Protein AF-A0A8X7U5Z2-F1 (afdb_monomer_lite)

pLDDT: mean 86.92, std 17.43, range [31.12, 98.5]

InterPro domains:
  IPR010666 Zinc finger, GRF-type [PS51999] (23-64)

Sequence (146 aa):
MSSEILHPLQEIASQTTGIPTRCNCGEAVNRFTSKQFKTRRLFHCCPLGSQKDKTHLFKWTDKSVVEEIEDFQDLFDVLLVDNSEFQKSVRAGEAMMTRHESRIQEMENAMCHYEEKTSECIRELRGIKALFVCCLVMVFLYHIYA

Foldseek 3Di:
DDDDDDDDQDFQDDPDAADDQAWPVGAGKDWDFDPDPVDRFIWIWGPPDDSPDSRTHIGGNVRRHVRVVVVVVVVVVVVVVVVVVVVVVVVVVVVVVVVVVVVVVVVVVVVVVVVVVVVVVVVVVVVVVVVVVVVVVVVVVVVVPD

Radius of gyration: 44.9 Å; chains: 1; bounding box: 87×34×128 Å

Organism: Brassica carinata (NCBI:txid52824)

Secondary structure (DSSP, 8-state):
--------------SS-SS--B-TTSPBPEEEE-S-TTT--EEEE-TT--TT-TTS-EEEHHHHHHHHHHHHHHHHHHHHHHHHHHHHHHHHHHHHHHHHHHHHHHHHHHHHHHHHHHHHHHHHHHHHHHHHHHHHHHHHHHHHH-

Structure (mmCIF, N/CA/C/O backbone):
data_AF-A0A8X7U5Z2-F1
#
_entry.id   AF-A0A8X7U5Z2-F1
#
loop_
_atom_site.group_PDB
_atom_site.id
_atom_site.type_symbol
_atom_site.label_atom_id
_atom_site.label_alt_id
_atom_site.label_comp_id
_atom_site.label_asym_id
_atom_site.label_entity_id
_atom_site.label_seq_id
_atom_site.pdbx_PDB_ins_code
_atom_site.Cartn_x
_atom_site.Cartn_y
_atom_site.Cartn_z
_atom_site.occupancy
_atom_site.B_iso_or_equiv
_atom_site.auth_seq_id
_atom_site.auth_comp_id
_atom_site.auth_asym_id
_atom_site.auth_atom_id
_atom_site.pdbx_PDB_model_num
ATOM 1 N N . MET A 1 1 ? -33.654 -0.243 61.235 1.00 31.12 1 MET A N 1
ATOM 2 C CA . MET A 1 1 ? -35.107 -0.332 61.017 1.00 31.12 1 MET A CA 1
ATOM 3 C C . MET A 1 1 ? -35.322 -0.973 59.656 1.00 31.12 1 MET A C 1
ATOM 5 O O . MET A 1 1 ? -34.783 -0.449 58.693 1.00 31.12 1 MET A O 1
ATOM 9 N N . SER A 1 2 ? -35.954 -2.149 59.681 1.00 31.36 2 SER A N 1
ATOM 10 C CA . SER A 1 2 ? -36.599 -2.950 58.621 1.00 31.36 2 SER A CA 1
ATOM 11 C C . SER A 1 2 ? -35.877 -3.110 57.275 1.00 31.36 2 SER A C 1
ATOM 13 O O . SER A 1 2 ? -35.696 -2.159 56.530 1.00 31.36 2 SER A O 1
ATOM 15 N N . SER A 1 3 ? -35.299 -4.276 56.962 1.00 41.06 3 SER A N 1
ATOM 16 C CA . SER A 1 3 ? -35.990 -5.473 56.439 1.00 41.06 3 SER A CA 1
ATOM 17 C C . SER A 1 3 ? -36.987 -5.137 55.333 1.00 41.06 3 SER A C 1
ATOM 19 O O . SER A 1 3 ? -38.093 -4.747 55.667 1.00 41.06 3 SER A O 1
ATOM 21 N N . GLU A 1 4 ? -36.618 -5.331 54.060 1.00 33.19 4 GLU A N 1
ATOM 22 C CA . GLU A 1 4 ? -37.577 -5.684 53.001 1.00 33.19 4 GLU A CA 1
ATOM 23 C C . GLU A 1 4 ? -36.881 -6.024 51.666 1.00 33.19 4 GLU A C 1
ATOM 25 O O . GLU A 1 4 ? -36.271 -5.188 51.010 1.00 33.19 4 GLU A O 1
ATOM 30 N N . ILE A 1 5 ? -36.996 -7.310 51.319 1.00 35.28 5 ILE A N 1
ATOM 31 C CA . ILE A 1 5 ? -37.262 -7.873 49.987 1.00 35.28 5 ILE A CA 1
ATOM 32 C C . ILE A 1 5 ? -36.194 -7.685 48.889 1.00 35.28 5 ILE A C 1
ATOM 34 O O . ILE A 1 5 ? -36.078 -6.676 48.201 1.00 35.28 5 ILE A O 1
ATOM 38 N N . LEU A 1 6 ? -35.485 -8.791 48.657 1.00 37.16 6 LEU A N 1
ATOM 39 C CA . LEU A 1 6 ? -34.689 -9.098 47.476 1.00 37.16 6 LEU A CA 1
ATOM 40 C C . LEU A 1 6 ? -35.621 -9.536 46.327 1.00 37.16 6 LEU A C 1
ATOM 42 O O . LEU A 1 6 ? -36.007 -10.697 46.260 1.00 37.16 6 LEU A O 1
ATOM 46 N N . HIS A 1 7 ? -35.963 -8.618 45.425 1.00 36.19 7 HIS A N 1
ATOM 47 C CA . HIS A 1 7 ? -36.449 -8.922 44.071 1.00 36.19 7 HIS A CA 1
ATOM 48 C C . HIS A 1 7 ? -35.551 -8.194 43.052 1.00 36.19 7 HIS A C 1
ATOM 50 O O . HIS A 1 7 ? -34.945 -7.178 43.405 1.00 36.19 7 HIS A O 1
ATOM 56 N N . PRO A 1 8 ? -35.368 -8.740 41.834 1.00 42.44 8 PRO A N 1
ATOM 57 C CA . PRO A 1 8 ? -34.259 -8.367 40.968 1.00 42.44 8 PRO A CA 1
ATOM 58 C C . PRO A 1 8 ? -34.426 -6.923 40.508 1.00 42.44 8 PRO A C 1
ATOM 60 O O . PRO A 1 8 ? -35.436 -6.562 39.909 1.00 42.44 8 PRO A O 1
ATOM 63 N N . LEU A 1 9 ? -33.432 -6.096 40.827 1.00 44.97 9 LEU A N 1
ATOM 64 C CA . LEU A 1 9 ? -33.376 -4.717 40.371 1.00 44.97 9 LEU A CA 1
ATOM 65 C C . LEU A 1 9 ? -33.400 -4.712 38.854 1.00 44.97 9 LEU A C 1
ATOM 67 O O . LEU A 1 9 ? -32.488 -5.229 38.211 1.00 44.97 9 LEU A O 1
ATOM 71 N N . GLN A 1 10 ? -34.494 -4.184 38.315 1.00 47.28 10 GLN A N 1
ATOM 72 C CA . GLN A 1 10 ? -34.711 -4.076 36.890 1.00 47.28 10 GLN A CA 1
ATOM 73 C C . GLN A 1 10 ? -33.639 -3.158 36.312 1.00 47.28 10 GLN A C 1
ATOM 75 O O . GLN A 1 10 ? -33.612 -1.963 36.599 1.00 47.28 10 GLN A O 1
ATOM 80 N N . GLU A 1 11 ? -32.731 -3.771 35.560 1.00 54.34 11 GLU A N 1
ATOM 81 C CA . GLU A 1 11 ? -31.623 -3.127 34.873 1.00 54.34 11 GLU A CA 1
ATOM 82 C C . GLU A 1 11 ? -32.176 -2.030 33.958 1.00 54.34 11 GLU A C 1
ATOM 84 O O . GLU A 1 11 ? -33.082 -2.272 33.156 1.00 54.34 11 GLU A O 1
ATOM 89 N N . ILE A 1 12 ? -31.674 -0.807 34.107 1.00 55.03 12 ILE A N 1
ATOM 90 C CA . ILE A 1 12 ? -31.975 0.255 33.151 1.00 55.03 12 ILE A CA 1
ATOM 91 C C . ILE A 1 12 ? -30.969 0.067 32.034 1.00 55.03 12 ILE A C 1
ATOM 93 O O . ILE A 1 12 ? -29.765 0.126 32.280 1.00 55.03 12 ILE A O 1
ATOM 97 N N . ALA A 1 13 ? -31.465 -0.202 30.828 1.00 48.22 13 ALA A N 1
ATOM 98 C CA . ALA A 1 13 ? -30.631 -0.286 29.644 1.00 48.22 13 ALA A CA 1
ATOM 99 C C . ALA A 1 13 ? -29.830 1.018 29.518 1.00 48.22 13 ALA A C 1
ATOM 101 O O . ALA A 1 13 ? -30.383 2.078 29.218 1.00 48.22 13 ALA A O 1
ATOM 102 N N . SER A 1 14 ? -28.527 0.953 29.794 1.00 54.56 14 SER A N 1
ATOM 103 C CA . SER A 1 14 ? -27.609 1.971 29.307 1.00 54.56 14 SER A CA 1
ATOM 104 C C . SER A 1 14 ? -27.709 1.973 27.788 1.00 54.56 14 SER A C 1
ATOM 106 O O . SER A 1 14 ? -27.676 0.907 27.180 1.00 54.56 14 SER A O 1
ATOM 108 N N . GLN A 1 15 ? -27.824 3.148 27.168 1.00 59.69 15 GLN A N 1
ATOM 109 C CA . GLN A 1 15 ? -27.796 3.253 25.702 1.00 59.69 15 GLN A CA 1
ATOM 110 C C . GLN A 1 15 ? -26.454 2.804 25.101 1.00 59.69 15 GLN A C 1
ATOM 112 O O . GLN A 1 15 ? -26.369 2.593 23.899 1.00 59.69 15 GLN A O 1
ATOM 117 N N . THR A 1 16 ? -25.415 2.657 25.926 1.00 66.19 16 THR A N 1
ATOM 118 C CA . THR A 1 16 ? -24.073 2.247 25.515 1.00 66.19 16 THR A CA 1
ATOM 119 C C . THR A 1 16 ? -23.816 0.777 25.852 1.00 66.19 16 THR A C 1
ATOM 121 O O . THR A 1 16 ? -24.037 0.356 27.001 1.00 66.19 16 THR A O 1
ATOM 124 N N . THR A 1 17 ? -23.333 0.019 24.864 1.00 81.81 17 THR A N 1
ATOM 125 C CA . THR A 1 17 ? -22.746 -1.315 25.053 1.00 81.81 17 THR A CA 1
ATOM 126 C C . THR A 1 17 ? -21.444 -1.211 25.850 1.00 81.81 17 THR A C 1
ATOM 128 O O . THR A 1 17 ? -20.903 -0.117 26.051 1.00 81.81 17 THR A O 1
ATOM 131 N N . GLY A 1 18 ? -20.998 -2.332 26.409 1.00 89.44 18 GLY A N 1
ATOM 132 C CA . GLY A 1 18 ? -19.684 -2.441 27.030 1.00 89.44 18 GLY A CA 1
ATOM 133 C C . GLY A 1 18 ? -19.581 -1.867 28.449 1.00 89.44 18 GLY A C 1
ATOM 134 O O . GLY A 1 18 ? -20.582 -1.748 29.175 1.00 89.44 18 GLY A O 1
ATOM 135 N N . ILE A 1 19 ? -18.362 -1.543 28.891 1.00 91.69 19 ILE A N 1
ATOM 136 C CA . ILE A 1 19 ? -18.074 -1.044 30.244 1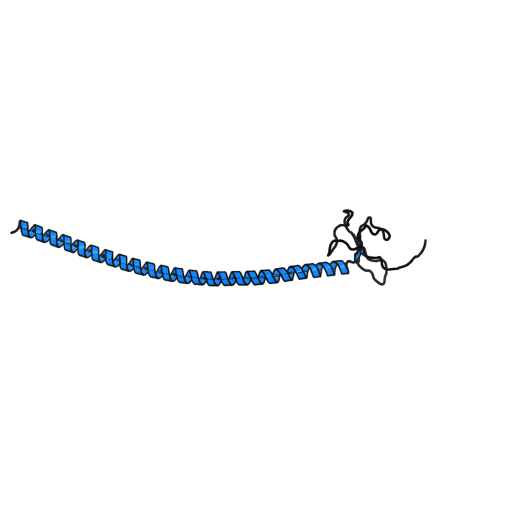.00 91.69 19 ILE A CA 1
ATOM 137 C C . ILE A 1 19 ? -18.442 0.442 30.344 1.00 91.69 19 ILE A C 1
ATOM 139 O O . ILE A 1 19 ? -17.789 1.302 29.749 1.00 91.69 19 ILE A O 1
ATOM 143 N N . PRO A 1 20 ? -19.436 0.798 31.175 1.00 91.25 20 PRO A N 1
ATOM 144 C CA . PRO A 1 20 ? -19.875 2.177 31.263 1.00 91.25 20 PRO A CA 1
ATOM 145 C C . PRO A 1 20 ? -18.872 3.031 32.046 1.00 91.25 20 PRO A C 1
ATOM 147 O O . PRO A 1 20 ? -18.482 2.701 33.170 1.00 91.25 20 PRO A O 1
ATOM 150 N N . THR A 1 21 ? -18.506 4.175 31.471 1.00 92.00 21 THR A N 1
ATOM 151 C CA . THR A 1 21 ? -17.619 5.171 32.097 1.00 92.00 21 THR A CA 1
ATOM 152 C C . THR A 1 21 ? -18.387 6.362 32.674 1.00 92.00 21 THR A C 1
ATOM 154 O O . THR A 1 21 ? -17.957 6.957 33.665 1.00 92.00 21 THR A O 1
ATOM 157 N N . ARG A 1 22 ? -19.547 6.694 32.092 1.00 91.25 22 ARG A N 1
ATOM 158 C CA . ARG A 1 22 ? -20.407 7.816 32.496 1.00 91.25 22 ARG A CA 1
ATOM 159 C C . ARG A 1 22 ? -21.875 7.414 32.577 1.00 91.25 22 ARG A C 1
ATOM 161 O O . ARG A 1 22 ? -22.337 6.539 31.853 1.00 91.25 22 ARG A O 1
ATOM 168 N N . CYS A 1 23 ? -22.601 8.062 33.479 1.00 89.50 23 CYS A N 1
ATOM 169 C CA . CYS A 1 23 ? -24.052 7.976 33.572 1.00 89.50 23 CYS A CA 1
ATOM 170 C C . CYS A 1 23 ? -24.706 8.994 32.626 1.00 89.50 23 CYS A C 1
ATOM 172 O O . CYS A 1 23 ? -24.104 10.012 32.292 1.00 89.50 23 CYS A O 1
ATOM 174 N N . ASN A 1 24 ? -25.984 8.794 32.300 1.00 85.94 24 ASN A N 1
ATOM 175 C CA . ASN A 1 24 ? -26.795 9.745 31.526 1.00 85.94 24 ASN A CA 1
ATOM 176 C C . ASN A 1 24 ? -26.866 11.157 32.148 1.00 85.94 24 ASN A C 1
ATOM 178 O O . ASN A 1 24 ? -27.164 12.119 31.452 1.00 85.94 24 ASN A O 1
ATOM 182 N N . CYS A 1 25 ? -26.576 11.299 33.447 1.00 87.88 25 CYS A N 1
ATOM 183 C CA . CYS A 1 25 ? -26.513 12.587 34.144 1.00 87.88 25 CYS A CA 1
ATOM 184 C C . CYS A 1 25 ? -2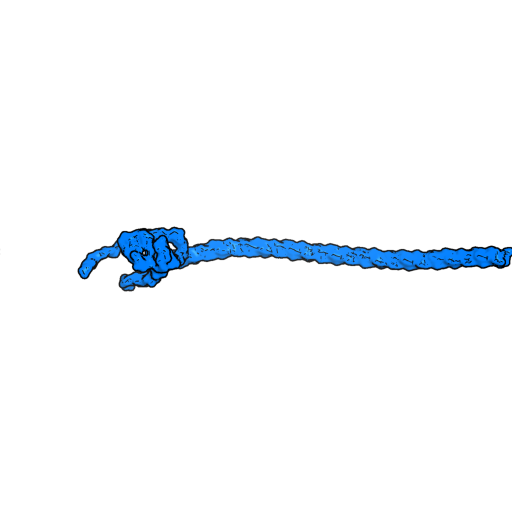5.133 13.271 34.058 1.00 87.88 25 CYS A C 1
ATOM 186 O O . CYS A 1 25 ? -24.930 14.300 34.690 1.00 87.88 25 CYS A O 1
ATOM 188 N N . GLY A 1 26 ? -24.169 12.685 33.338 1.00 88.81 26 GLY A N 1
ATOM 189 C CA . GLY A 1 26 ? -22.803 13.199 33.167 1.00 88.81 26 GLY A CA 1
ATOM 190 C C . GLY A 1 26 ? -21.782 12.698 34.196 1.00 88.81 26 GLY A C 1
ATOM 191 O O . GLY A 1 26 ? -20.578 12.712 33.916 1.00 88.81 26 GLY A O 1
ATOM 192 N N . GLU A 1 27 ? -22.247 12.197 35.344 1.00 92.38 27 GLU A N 1
ATOM 193 C CA . GLU A 1 27 ? -21.386 11.723 36.434 1.00 92.38 27 GLU A CA 1
ATOM 194 C C . GLU A 1 27 ? -20.574 10.480 36.074 1.00 92.38 27 GLU A C 1
ATOM 196 O O . GLU A 1 27 ? -21.024 9.603 35.327 1.00 92.38 27 GLU A O 1
ATOM 201 N N . ALA A 1 28 ? -19.377 10.393 36.658 1.00 93.31 28 ALA A N 1
ATOM 202 C CA . ALA A 1 28 ? -18.521 9.222 36.539 1.00 93.31 28 ALA A CA 1
ATOM 203 C C . ALA A 1 28 ? -19.154 8.014 37.242 1.00 93.31 28 ALA A C 1
ATOM 205 O O . ALA A 1 28 ? -19.721 8.113 38.332 1.00 93.31 28 ALA A O 1
ATOM 206 N N . VAL A 1 29 ? -19.050 6.856 36.601 1.00 91.31 29 VAL A N 1
ATOM 207 C CA . VAL A 1 29 ? -19.633 5.610 37.098 1.00 91.31 29 VAL A CA 1
ATOM 208 C C . VAL A 1 29 ? -18.654 4.919 38.032 1.00 91.31 29 VAL A C 1
ATOM 210 O O . VAL A 1 29 ? -17.478 4.762 37.709 1.00 91.31 29 VAL A O 1
ATOM 213 N N . ASN A 1 30 ? -19.155 4.443 39.168 1.00 90.62 30 ASN A N 1
ATOM 214 C CA . ASN A 1 30 ? -18.363 3.705 40.142 1.00 90.62 30 ASN A CA 1
ATOM 215 C C . ASN A 1 30 ? -18.670 2.207 40.075 1.00 90.62 30 ASN A C 1
ATOM 217 O O . ASN A 1 30 ? -19.776 1.789 39.724 1.00 90.62 30 ASN A O 1
ATOM 221 N N . ARG A 1 31 ? -17.673 1.391 40.431 1.00 90.75 31 ARG A N 1
ATOM 222 C CA . ARG A 1 31 ? -17.797 -0.067 40.511 1.00 90.75 31 ARG A CA 1
ATOM 223 C C . ARG A 1 31 ? -17.965 -0.491 41.962 1.00 90.75 31 ARG A C 1
ATOM 225 O O . ARG A 1 31 ? -17.192 -0.081 42.824 1.00 90.75 31 ARG A O 1
ATOM 232 N N . PHE A 1 32 ? -18.940 -1.349 42.214 1.00 87.75 32 PHE A N 1
ATOM 233 C CA . PHE A 1 32 ? -19.284 -1.822 43.547 1.00 87.75 32 PHE A CA 1
ATOM 234 C C . PHE A 1 32 ? -19.453 -3.338 43.564 1.00 87.75 32 PHE A C 1
ATOM 236 O O . PHE A 1 32 ? -19.690 -3.970 42.536 1.00 87.75 32 PHE A O 1
ATOM 243 N N . THR A 1 33 ? -19.375 -3.913 44.761 1.00 86.75 33 THR A N 1
ATOM 244 C CA . THR A 1 33 ? -19.599 -5.341 45.006 1.00 86.75 33 THR A CA 1
ATOM 245 C C . THR A 1 33 ? -20.912 -5.526 45.756 1.00 86.75 33 THR A C 1
ATOM 247 O O . THR A 1 33 ? -21.174 -4.829 46.740 1.00 86.75 33 THR A O 1
ATOM 250 N N . SER A 1 34 ? -21.751 -6.473 45.326 1.00 82.31 34 SER A N 1
ATOM 251 C CA . SER A 1 34 ? -23.003 -6.770 46.026 1.00 82.31 34 SER A CA 1
ATOM 252 C C . SER A 1 34 ? -22.734 -7.265 47.458 1.00 82.31 34 SER A C 1
ATOM 254 O O . SER A 1 34 ? -21.836 -8.069 47.708 1.00 82.31 34 SER A O 1
ATOM 256 N N . LYS A 1 35 ? -23.522 -6.782 48.432 1.00 73.25 35 LYS A N 1
ATOM 257 C CA . LYS A 1 35 ? -23.335 -7.091 49.867 1.00 73.25 35 LYS A CA 1
ATOM 258 C C . LYS A 1 35 ? -23.710 -8.529 50.256 1.00 73.25 35 LYS A C 1
ATOM 260 O O . LYS A 1 35 ? -23.427 -8.952 51.373 1.00 73.25 35 LYS A O 1
ATOM 265 N N . GLN A 1 36 ? -24.372 -9.284 49.380 1.00 63.53 36 GLN A N 1
ATOM 266 C CA . GLN A 1 36 ? -24.870 -10.619 49.711 1.00 63.53 36 GLN A CA 1
ATOM 267 C C . GLN A 1 36 ? -23.772 -11.677 49.571 1.00 63.53 36 GLN A C 1
ATOM 269 O O . GLN A 1 36 ? -23.183 -11.857 48.506 1.00 63.53 36 GLN A O 1
ATOM 274 N N . PHE A 1 37 ? -23.545 -12.413 50.665 1.00 46.69 37 PHE A N 1
ATOM 275 C CA . PHE A 1 37 ? -22.471 -13.402 50.822 1.00 46.69 37 PHE A CA 1
ATOM 276 C C . PHE A 1 37 ? -22.507 -14.528 49.773 1.00 46.69 37 PHE A C 1
ATOM 278 O O . PHE A 1 37 ? -21.466 -15.090 49.456 1.00 46.69 37 PHE A O 1
ATOM 285 N N . LYS A 1 38 ? -23.685 -14.828 49.203 1.00 57.16 38 LYS A N 1
ATOM 286 C CA . LYS A 1 38 ? -23.858 -15.864 48.172 1.00 57.16 38 LYS A CA 1
ATOM 287 C C . LYS A 1 38 ? -23.545 -15.411 46.742 1.00 57.16 38 LYS A C 1
ATOM 289 O O . LYS A 1 38 ? -23.373 -16.280 45.899 1.00 57.16 38 LYS A O 1
ATOM 294 N N . THR A 1 39 ? -23.495 -14.107 46.446 1.00 63.44 39 THR A N 1
ATOM 295 C CA . THR A 1 39 ? -23.332 -13.647 45.053 1.00 63.44 39 THR A CA 1
ATOM 296 C C . THR A 1 39 ? -22.203 -12.656 44.816 1.00 63.44 39 THR A C 1
ATOM 298 O O . THR A 1 39 ? -21.769 -12.637 43.675 1.00 63.44 39 THR A O 1
ATOM 301 N N . ARG A 1 40 ? -21.707 -11.890 45.818 1.00 78.81 40 ARG A N 1
ATOM 302 C CA . ARG A 1 40 ? -20.562 -10.928 45.743 1.00 78.81 40 ARG A CA 1
ATOM 303 C C . ARG A 1 40 ? -20.253 -10.400 44.326 1.00 78.81 40 ARG A C 1
ATOM 305 O O . ARG A 1 40 ? -19.109 -10.387 43.877 1.00 78.81 40 ARG A O 1
ATOM 312 N N . ARG A 1 41 ? -21.288 -9.993 43.598 1.00 85.94 41 ARG A N 1
ATOM 313 C CA . ARG A 1 41 ? -21.220 -9.777 42.152 1.00 85.94 41 ARG A CA 1
ATOM 314 C C . ARG A 1 41 ? -20.897 -8.313 41.913 1.00 85.94 41 ARG A C 1
ATOM 316 O O . ARG A 1 41 ? -21.390 -7.455 42.652 1.00 85.94 41 ARG A O 1
ATOM 323 N N . LEU A 1 42 ? -20.052 -8.038 40.927 1.00 90.88 42 LEU A N 1
ATOM 324 C CA . LEU A 1 42 ? -19.644 -6.678 40.593 1.00 90.88 42 LEU A CA 1
ATOM 325 C C . LEU A 1 42 ? -20.702 -5.996 39.729 1.00 90.88 42 LEU A C 1
ATOM 327 O O . LEU A 1 42 ? -21.250 -6.605 38.810 1.00 90.88 42 LEU A O 1
ATOM 331 N N . PHE A 1 43 ? -20.969 -4.729 40.015 1.00 89.69 43 PHE A N 1
ATOM 332 C CA . PHE A 1 43 ? -21.856 -3.893 39.220 1.00 89.69 43 PHE A CA 1
ATOM 333 C C . PHE A 1 43 ? -21.312 -2.471 39.103 1.00 89.69 43 PHE A C 1
ATOM 335 O O . PHE A 1 43 ? -20.538 -2.002 39.940 1.00 89.69 43 PHE A O 1
ATOM 342 N N . HIS A 1 44 ? -21.742 -1.792 38.050 1.00 89.69 44 HIS A N 1
ATOM 343 C CA . HIS A 1 44 ? -21.473 -0.397 37.753 1.00 89.69 44 HIS A CA 1
ATOM 344 C C . HIS A 1 44 ? -22.712 0.427 38.098 1.00 89.69 44 HIS A C 1
ATOM 346 O O . HIS A 1 44 ? -23.810 0.090 37.647 1.00 89.69 44 HIS A O 1
ATOM 352 N N . CYS A 1 45 ? -22.569 1.500 38.879 1.00 88.50 45 CYS A N 1
ATOM 353 C CA . CYS A 1 45 ? -23.675 2.428 39.103 1.00 88.50 45 CYS A CA 1
ATOM 354 C C . CYS A 1 45 ? -23.238 3.886 39.267 1.00 88.50 45 CYS A C 1
ATOM 356 O O . CYS A 1 45 ? -22.100 4.191 39.635 1.00 88.50 45 CYS A O 1
ATOM 358 N N . CYS A 1 46 ? -24.174 4.795 38.994 1.00 89.88 46 CYS A N 1
ATOM 359 C CA . CYS A 1 46 ? -24.003 6.219 39.267 1.00 89.88 46 CYS A CA 1
ATOM 360 C C . CYS A 1 46 ? -23.931 6.475 40.786 1.00 89.88 46 CYS A C 1
ATOM 362 O O . CYS A 1 46 ? -24.763 5.926 41.514 1.00 89.88 46 CYS A O 1
ATOM 364 N N . PRO A 1 47 ? -23.020 7.333 41.280 1.00 88.00 47 PRO A N 1
ATOM 365 C CA . PRO A 1 47 ? -22.975 7.712 42.694 1.00 88.00 47 PRO A CA 1
ATOM 366 C C . PRO A 1 47 ? -24.203 8.510 43.154 1.00 88.00 47 PRO A C 1
ATOM 368 O O . PRO A 1 47 ? -24.564 8.437 44.325 1.00 88.00 47 PRO A O 1
ATOM 371 N N . LEU A 1 48 ? -24.850 9.248 42.246 1.00 87.06 48 LEU A N 1
ATOM 372 C CA . LEU A 1 48 ? -26.086 9.991 42.524 1.00 87.06 48 LEU A CA 1
ATOM 373 C C . LEU A 1 48 ? -27.345 9.120 42.399 1.00 87.06 48 LEU A C 1
ATOM 375 O O . LEU A 1 48 ? -28.435 9.547 42.770 1.00 87.06 48 LEU A O 1
ATOM 379 N N . GLY A 1 49 ? -27.200 7.898 41.878 1.00 80.62 49 GLY A N 1
ATOM 380 C CA . GLY A 1 49 ? -28.310 6.980 41.678 1.00 80.62 49 GLY A CA 1
ATOM 381 C C . GLY A 1 49 ? -28.832 6.392 42.983 1.00 80.62 49 GLY A C 1
ATOM 382 O O . GLY A 1 49 ? -28.092 6.167 43.941 1.00 80.62 49 GLY A O 1
ATOM 383 N N . SER A 1 50 ? -30.122 6.069 42.998 1.00 74.50 50 SER A N 1
ATOM 384 C CA . SER A 1 50 ? -30.734 5.291 44.072 1.00 74.50 50 SER A CA 1
ATOM 385 C C . SER A 1 50 ? -31.427 4.058 43.509 1.00 74.50 50 SER A C 1
ATOM 387 O O . SER A 1 50 ? -31.795 4.014 42.342 1.00 74.50 50 SER A O 1
ATOM 389 N N . GLN A 1 51 ? -31.675 3.062 44.358 1.00 65.62 51 GLN A N 1
ATOM 390 C CA . GLN A 1 51 ? -32.374 1.835 43.964 1.00 65.62 51 GLN A CA 1
ATOM 391 C C . GLN A 1 51 ? -33.780 2.090 43.380 1.00 65.62 51 GLN A C 1
ATOM 393 O O . GLN A 1 51 ? -34.297 1.281 42.614 1.00 65.62 51 GLN A O 1
ATOM 398 N N . LYS A 1 52 ? -34.406 3.206 43.770 1.00 67.69 52 LYS A N 1
ATOM 399 C CA . LYS A 1 52 ? -35.742 3.616 43.320 1.00 67.69 52 LYS A CA 1
ATOM 400 C C . LYS A 1 52 ? -35.693 4.500 42.078 1.00 67.69 52 LYS A C 1
ATOM 402 O O . LYS A 1 52 ? -36.713 4.672 41.416 1.00 67.69 52 LYS A O 1
ATOM 407 N N . ASP A 1 53 ? -34.528 5.065 41.788 1.00 73.62 53 ASP A N 1
ATOM 408 C CA . ASP A 1 53 ? -34.338 5.996 40.696 1.00 73.62 53 ASP A CA 1
ATOM 409 C C . ASP A 1 53 ? -33.870 5.256 39.447 1.00 73.62 53 ASP A C 1
ATOM 411 O O . ASP A 1 53 ? -32.730 4.801 39.352 1.00 73.62 53 ASP A O 1
ATOM 415 N N . LYS A 1 54 ? -34.780 5.153 38.477 1.00 75.50 54 LYS A N 1
ATOM 416 C CA . LYS A 1 54 ? -34.512 4.498 37.198 1.00 75.50 54 LYS A CA 1
ATOM 417 C C . LYS A 1 54 ? -33.835 5.402 36.164 1.00 75.50 54 LYS A C 1
ATOM 419 O O . LYS A 1 54 ? -33.607 4.971 35.040 1.00 75.50 54 LYS A O 1
ATOM 424 N N . THR A 1 55 ? -33.541 6.653 36.504 1.00 82.94 55 THR A N 1
ATOM 425 C CA . THR A 1 55 ? -32.887 7.599 35.587 1.00 82.94 55 THR A CA 1
ATOM 426 C C . THR A 1 55 ? -31.367 7.447 35.577 1.00 82.94 55 THR A C 1
ATOM 428 O O . THR A 1 55 ? -30.702 7.861 34.625 1.00 82.94 55 THR A O 1
ATOM 431 N N . HIS A 1 56 ? -30.816 6.806 36.609 1.00 87.44 56 HIS A N 1
ATOM 432 C CA . HIS A 1 56 ? -29.387 6.608 36.773 1.00 87.44 56 HIS A CA 1
ATOM 433 C C . HIS A 1 56 ? -28.932 5.205 36.382 1.00 87.44 56 HIS A C 1
ATOM 435 O O . HIS A 1 56 ? -29.642 4.217 36.534 1.00 87.44 56 HIS A O 1
ATOM 441 N N . LEU A 1 57 ? -27.695 5.127 35.901 1.00 87.62 57 LEU A N 1
ATOM 442 C CA . LEU A 1 57 ? -27.093 3.888 35.443 1.00 87.62 57 LEU A CA 1
ATOM 443 C C . LEU A 1 57 ? -27.010 2.847 36.567 1.00 87.62 57 LEU A C 1
ATOM 445 O O . LEU A 1 57 ? -26.447 3.114 37.634 1.00 87.62 57 LEU A O 1
ATOM 449 N N . PHE A 1 58 ? -27.452 1.635 36.244 1.00 87.81 58 PHE A N 1
ATOM 450 C CA . PHE A 1 58 ? -27.130 0.403 36.950 1.00 87.81 58 PHE A CA 1
ATOM 451 C C . PHE A 1 58 ? -26.901 -0.704 35.916 1.00 87.81 58 PHE A C 1
ATOM 453 O O . PHE A 1 58 ? -27.798 -0.979 35.122 1.00 87.81 58 PHE A O 1
ATOM 460 N N . LYS A 1 59 ? -25.723 -1.338 35.924 1.00 88.19 59 LYS A N 1
ATOM 461 C CA . LYS A 1 59 ? -25.371 -2.413 34.982 1.00 88.19 59 LYS A CA 1
ATOM 462 C C . LYS A 1 59 ? -24.461 -3.447 35.633 1.00 88.19 59 LYS A C 1
ATOM 464 O O . LYS A 1 59 ? -23.539 -3.088 36.368 1.00 88.19 59 LYS A O 1
ATOM 469 N N . TRP A 1 60 ? -24.683 -4.730 35.364 1.00 90.69 60 TRP A N 1
ATOM 470 C CA . TRP A 1 60 ? -23.803 -5.786 35.877 1.00 90.69 60 TRP A CA 1
ATOM 471 C C . TRP A 1 60 ? -22.451 -5.797 35.151 1.00 90.69 60 TRP A C 1
ATOM 473 O O . TRP A 1 60 ? -22.384 -5.629 33.931 1.00 90.69 60 TRP A O 1
ATOM 483 N N . THR A 1 61 ? -21.357 -5.991 35.894 1.00 91.50 61 THR A N 1
ATOM 484 C CA . THR A 1 61 ? -20.005 -5.998 35.311 1.00 91.50 61 THR A CA 1
ATOM 485 C C . THR A 1 61 ? -19.801 -7.184 34.380 1.00 91.50 61 THR A C 1
ATOM 487 O O . THR A 1 61 ? -19.212 -7.006 33.326 1.00 91.50 61 THR A O 1
ATOM 490 N N . ASP A 1 62 ? -20.299 -8.374 34.719 1.00 91.25 62 ASP A N 1
ATOM 491 C CA . ASP A 1 62 ? -20.155 -9.550 33.854 1.00 91.25 62 ASP A CA 1
ATOM 492 C C . ASP A 1 62 ? -20.890 -9.374 32.519 1.00 91.25 62 ASP A C 1
ATOM 494 O O . ASP A 1 62 ? -20.315 -9.667 31.479 1.00 91.25 62 ASP A O 1
ATOM 498 N N . LYS A 1 63 ? -22.085 -8.773 32.533 1.00 89.88 63 LYS A N 1
ATOM 499 C CA . LYS A 1 63 ? -22.793 -8.383 31.311 1.00 89.88 63 LYS A CA 1
ATOM 500 C C . LYS A 1 63 ? -21.993 -7.368 30.490 1.00 89.88 63 LYS A C 1
ATOM 502 O O . LYS A 1 63 ? -21.805 -7.557 29.300 1.00 89.88 63 LYS A O 1
ATOM 507 N N . SER A 1 64 ? -21.477 -6.326 31.146 1.00 91.19 64 SER A N 1
ATOM 508 C CA . SER A 1 64 ? -20.665 -5.294 30.484 1.00 91.19 64 SER A CA 1
ATOM 509 C C . SER A 1 64 ? -19.407 -5.876 29.833 1.00 91.19 64 SER A C 1
ATOM 511 O O . SER A 1 64 ? -19.017 -5.437 28.764 1.00 91.19 64 SER A O 1
ATOM 513 N N . VAL A 1 65 ? -18.774 -6.865 30.471 1.00 92.25 65 VAL A N 1
ATOM 514 C CA . VAL A 1 65 ? -17.589 -7.549 29.934 1.00 92.25 65 VAL A CA 1
ATOM 515 C C . VAL A 1 65 ? -17.944 -8.452 28.754 1.00 92.25 65 VAL A C 1
ATOM 517 O O . VAL A 1 65 ? -17.170 -8.508 27.808 1.00 92.25 65 VAL A O 1
ATOM 520 N N . VAL A 1 66 ? -19.085 -9.148 28.793 1.00 93.94 66 VAL A N 1
ATOM 521 C CA . VAL A 1 66 ? -19.560 -9.937 27.643 1.00 93.94 66 VAL A CA 1
ATOM 522 C C . VAL A 1 66 ? -19.790 -9.032 26.437 1.00 93.94 66 VAL A C 1
ATOM 524 O O . VAL A 1 66 ? -19.259 -9.325 25.377 1.00 93.94 66 VAL A O 1
ATOM 527 N N . GLU A 1 67 ? -20.477 -7.904 26.626 1.00 93.38 67 GLU A N 1
ATOM 528 C CA . GLU A 1 67 ? -20.709 -6.934 25.550 1.00 93.38 67 GLU A CA 1
ATOM 529 C C . GLU A 1 67 ? -19.392 -6.376 24.977 1.00 93.38 67 GLU A C 1
ATOM 531 O O . GLU A 1 67 ? -19.247 -6.311 23.766 1.00 93.38 67 GLU A O 1
ATOM 536 N N . GLU A 1 68 ? -18.391 -6.047 25.811 1.00 94.19 68 GLU A N 1
ATOM 537 C CA . GLU A 1 68 ? -17.062 -5.649 25.302 1.00 94.19 68 GLU A CA 1
ATOM 538 C C . GLU A 1 68 ? -16.423 -6.760 24.460 1.00 94.19 68 GLU A C 1
ATOM 540 O O . GLU A 1 68 ? -15.843 -6.493 23.415 1.00 94.19 68 GLU A O 1
ATOM 545 N N . ILE A 1 69 ? -16.493 -8.012 24.920 1.00 95.12 69 ILE A N 1
ATOM 546 C CA . ILE A 1 69 ? -15.910 -9.154 24.208 1.00 95.12 69 ILE A CA 1
ATOM 547 C C . ILE A 1 69 ? -16.606 -9.374 22.858 1.00 95.12 69 ILE A C 1
ATOM 549 O O . ILE A 1 69 ? -15.928 -9.725 21.894 1.00 95.12 69 ILE A O 1
ATOM 553 N N . GLU A 1 70 ? -17.923 -9.191 22.792 1.00 94.50 70 GLU A N 1
ATOM 554 C CA . GLU A 1 70 ? -18.706 -9.252 21.553 1.00 94.50 70 GLU A CA 1
ATOM 555 C C . GLU A 1 70 ? -18.308 -8.110 20.605 1.00 94.50 70 GLU A C 1
ATOM 557 O O . GLU A 1 70 ? -17.903 -8.381 19.476 1.00 94.50 70 GLU A O 1
ATOM 562 N N . ASP A 1 71 ? -18.263 -6.865 21.093 1.00 92.38 71 ASP A N 1
ATOM 563 C CA . ASP A 1 71 ? -17.820 -5.697 20.315 1.00 92.38 71 ASP A CA 1
ATOM 564 C C . ASP A 1 71 ? -16.377 -5.885 19.779 1.00 92.38 71 ASP A C 1
ATOM 566 O O . ASP A 1 71 ? -16.055 -5.518 18.644 1.00 92.38 71 ASP A O 1
ATOM 570 N N . PHE A 1 72 ? -15.488 -6.498 20.573 1.00 93.81 72 PHE A N 1
ATOM 571 C CA . PHE A 1 72 ? -14.125 -6.834 20.149 1.00 93.81 72 PHE A CA 1
ATOM 572 C C . PHE A 1 72 ? -14.076 -7.936 19.087 1.00 93.81 72 PHE A C 1
ATOM 574 O O . PHE A 1 72 ? -13.216 -7.867 18.207 1.00 93.81 72 PHE A O 1
ATOM 581 N N . GLN A 1 73 ? -14.941 -8.950 19.168 1.00 96.38 73 GLN A N 1
ATOM 582 C CA . GLN A 1 73 ? -15.017 -10.008 18.155 1.00 96.38 73 GLN A CA 1
ATOM 583 C C . GLN A 1 73 ? -15.455 -9.435 16.811 1.00 96.38 73 GLN A C 1
ATOM 585 O O . GLN A 1 73 ? -14.775 -9.670 15.815 1.00 96.38 73 GLN A O 1
ATOM 590 N N . ASP A 1 74 ? -16.494 -8.601 16.806 1.00 95.06 74 ASP A N 1
ATOM 591 C CA . ASP A 1 74 ? -16.988 -7.947 15.594 1.00 95.06 74 ASP A CA 1
ATOM 592 C C . ASP A 1 74 ? -15.894 -7.097 14.930 1.00 95.06 74 ASP A C 1
ATOM 594 O O . ASP A 1 74 ? -15.666 -7.177 13.719 1.00 95.06 74 ASP A O 1
ATOM 598 N N . LEU A 1 75 ? -15.150 -6.316 15.723 1.00 95.88 75 LEU A N 1
ATOM 599 C CA . LEU A 1 75 ? -14.027 -5.527 15.212 1.00 95.88 75 LEU A CA 1
ATOM 600 C C . LEU A 1 75 ? -12.901 -6.411 14.658 1.00 95.88 75 LEU A C 1
ATOM 602 O O . LEU A 1 75 ? -12.290 -6.077 13.639 1.00 95.88 75 LEU A O 1
ATOM 606 N N . PHE A 1 76 ? -12.600 -7.521 15.331 1.00 96.81 76 PHE A N 1
ATOM 607 C CA . PHE A 1 76 ? -11.556 -8.444 14.898 1.00 96.81 76 PHE A CA 1
ATOM 608 C C . PHE A 1 76 ? -11.929 -9.141 13.587 1.00 96.81 76 PHE A C 1
ATOM 610 O O . PHE A 1 76 ? -11.079 -9.256 12.705 1.00 96.81 76 PHE A O 1
ATOM 617 N N . ASP A 1 77 ? -13.189 -9.536 13.417 1.00 97.25 77 ASP A N 1
ATOM 618 C CA . ASP A 1 77 ? -13.687 -10.160 12.191 1.00 97.25 77 ASP A CA 1
ATOM 619 C C . ASP A 1 77 ? -13.595 -9.211 10.991 1.00 97.25 77 ASP A C 1
ATOM 621 O O . ASP A 1 77 ? -13.100 -9.605 9.930 1.00 97.25 77 ASP A O 1
ATOM 625 N N . VAL A 1 78 ? -13.974 -7.939 11.166 1.00 97.00 78 VAL A N 1
ATOM 626 C CA . VAL A 1 78 ? -13.780 -6.903 10.136 1.00 97.00 78 VAL A CA 1
ATOM 627 C C . VAL A 1 78 ? -12.299 -6.770 9.782 1.00 97.00 78 VAL A C 1
ATOM 629 O O . VAL A 1 78 ? -11.932 -6.813 8.608 1.00 97.00 78 VAL A O 1
ATOM 632 N N . LEU A 1 79 ? -11.426 -6.690 10.791 1.00 97.62 79 LEU A N 1
ATOM 633 C CA . LEU A 1 79 ? -9.986 -6.567 10.574 1.00 97.62 79 LEU A CA 1
ATOM 634 C C . LEU A 1 79 ? -9.399 -7.779 9.833 1.00 97.62 79 LEU A C 1
ATOM 636 O O . LEU A 1 79 ? -8.508 -7.613 8.999 1.00 97.62 79 LEU A O 1
ATOM 640 N N . LEU A 1 80 ? -9.874 -8.994 10.117 1.00 97.56 80 LEU A N 1
ATOM 641 C CA . LEU A 1 80 ? -9.447 -10.207 9.418 1.00 97.56 80 LEU A CA 1
ATOM 642 C C . LEU A 1 80 ? -9.840 -10.178 7.939 1.00 97.56 80 LEU A C 1
ATOM 644 O O . LEU A 1 80 ? -9.021 -10.533 7.084 1.00 97.56 80 LEU A O 1
ATOM 648 N N . VAL A 1 81 ? -11.067 -9.750 7.634 1.00 97.38 81 VAL A N 1
ATOM 649 C CA . VAL A 1 81 ? -11.542 -9.601 6.253 1.00 97.38 81 VAL A CA 1
ATOM 650 C C . VAL A 1 81 ? -10.685 -8.574 5.517 1.00 97.38 81 VAL A C 1
ATOM 652 O O . VAL A 1 81 ? -10.087 -8.927 4.496 1.00 97.38 81 VAL A O 1
ATOM 655 N N . ASP A 1 82 ? -10.523 -7.375 6.077 1.00 97.62 82 ASP A N 1
ATOM 656 C CA . ASP A 1 82 ? -9.718 -6.297 5.492 1.00 97.62 82 ASP A CA 1
ATOM 657 C C . ASP A 1 82 ? -8.262 -6.727 5.274 1.00 97.62 82 ASP A C 1
ATOM 659 O O . ASP A 1 82 ? -7.675 -6.475 4.219 1.00 97.62 82 ASP A O 1
ATOM 663 N N . ASN A 1 83 ? -7.666 -7.440 6.237 1.00 97.50 83 ASN A N 1
ATOM 664 C CA . ASN A 1 83 ? -6.306 -7.953 6.097 1.00 97.50 83 ASN A CA 1
ATOM 665 C C . ASN A 1 83 ? -6.208 -8.966 4.951 1.00 97.50 83 ASN A C 1
ATOM 667 O O . ASN A 1 83 ? -5.254 -8.931 4.174 1.00 97.50 83 ASN A O 1
ATOM 671 N N . SER A 1 84 ? -7.205 -9.842 4.805 1.00 97.56 84 SER A N 1
ATOM 672 C CA . SER A 1 84 ? -7.247 -10.813 3.711 1.00 97.56 84 SER A CA 1
ATOM 673 C C . SER A 1 84 ? -7.360 -10.136 2.340 1.00 97.56 84 SER A C 1
ATOM 675 O O . SER A 1 84 ? -6.728 -10.575 1.376 1.00 97.56 84 SER A O 1
ATOM 677 N N . GLU A 1 85 ? -8.132 -9.053 2.238 1.00 98.00 85 GLU A N 1
ATOM 678 C CA . GLU A 1 85 ? -8.275 -8.272 1.009 1.00 98.00 85 GLU A CA 1
ATOM 679 C C . GLU A 1 85 ? -6.998 -7.501 0.689 1.00 98.00 85 GLU A C 1
ATOM 681 O O . GLU A 1 85 ? -6.516 -7.543 -0.447 1.00 98.00 85 GLU A O 1
ATOM 686 N N . PHE A 1 86 ? -6.388 -6.887 1.701 1.00 97.94 86 PHE A N 1
ATOM 687 C CA . PHE A 1 86 ? -5.092 -6.234 1.578 1.00 97.94 86 PHE A CA 1
ATOM 688 C C . PHE A 1 86 ? -4.004 -7.215 1.124 1.00 97.94 86 PHE A C 1
ATOM 690 O O . PHE A 1 86 ? -3.242 -6.925 0.207 1.00 97.94 86 PHE A O 1
ATOM 697 N N . GLN A 1 87 ? -3.957 -8.427 1.677 1.00 98.31 87 GLN A N 1
ATOM 698 C CA . GLN A 1 87 ? -3.002 -9.445 1.230 1.00 98.31 87 GLN A CA 1
ATOM 699 C C . GLN A 1 87 ? -3.211 -9.845 -0.236 1.00 98.31 87 GLN A C 1
ATOM 701 O O . GLN A 1 87 ? -2.236 -10.073 -0.954 1.00 98.31 87 GLN A O 1
ATOM 706 N N . LYS A 1 88 ? -4.461 -9.927 -0.709 1.00 98.12 88 LYS A N 1
ATOM 707 C CA . LYS A 1 88 ? -4.754 -10.206 -2.126 1.00 98.12 88 LYS A CA 1
ATOM 708 C C . LYS A 1 88 ? -4.279 -9.068 -3.027 1.00 98.12 88 LYS A C 1
ATOM 710 O O . LYS A 1 88 ? -3.684 -9.344 -4.069 1.00 98.12 88 LYS A O 1
ATOM 715 N N . SER A 1 89 ? -4.517 -7.815 -2.638 1.00 98.06 89 SER A N 1
ATOM 716 C CA . SER A 1 89 ? -4.095 -6.652 -3.425 1.00 98.06 89 SER A CA 1
ATOM 717 C C . SER A 1 89 ? -2.571 -6.524 -3.477 1.00 98.06 89 SER A C 1
ATOM 719 O O . SER A 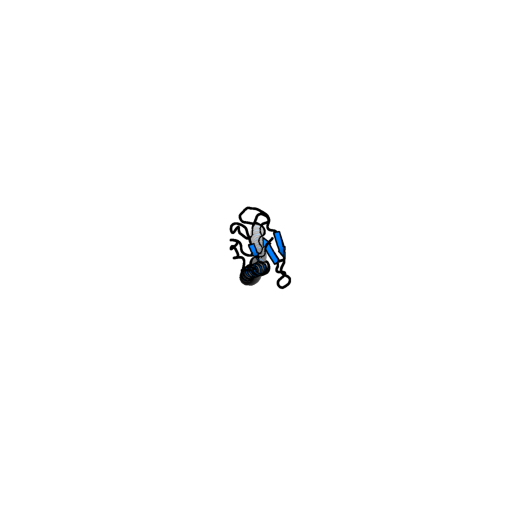1 89 ? -2.025 -6.311 -4.559 1.00 98.06 89 SER A O 1
ATOM 721 N N . VAL A 1 90 ? -1.878 -6.769 -2.359 1.00 98.38 90 VAL A N 1
ATOM 722 C CA . VAL A 1 90 ? -0.409 -6.819 -2.299 1.00 98.38 90 VAL A CA 1
ATOM 723 C C . VAL A 1 90 ? 0.137 -7.882 -3.248 1.00 98.38 90 VAL A C 1
ATOM 725 O O . VAL A 1 90 ? 0.960 -7.560 -4.100 1.00 98.38 90 VAL A O 1
ATOM 728 N N . ARG A 1 91 ? -0.375 -9.119 -3.195 1.00 98.12 91 ARG A N 1
ATOM 729 C CA . ARG A 1 91 ? 0.068 -10.201 -4.098 1.00 98.12 91 ARG A CA 1
ATOM 730 C C . ARG A 1 91 ? -0.173 -9.878 -5.573 1.00 98.12 91 ARG A C 1
ATOM 732 O O . ARG A 1 91 ? 0.658 -10.197 -6.421 1.00 98.12 91 ARG A O 1
ATOM 739 N N . ALA A 1 92 ? -1.306 -9.254 -5.898 1.00 98.25 92 ALA A N 1
ATOM 740 C CA . ALA A 1 92 ? -1.587 -8.812 -7.262 1.00 98.25 92 ALA A CA 1
ATOM 741 C C . ALA A 1 92 ? -0.600 -7.721 -7.718 1.00 98.25 92 ALA A C 1
ATOM 743 O O . ALA A 1 92 ? -0.119 -7.759 -8.853 1.00 98.25 92 ALA A O 1
ATOM 744 N N . GLY A 1 93 ? -0.263 -6.787 -6.824 1.00 98.38 93 GLY A N 1
ATOM 745 C CA . GLY A 1 93 ? 0.749 -5.758 -7.052 1.00 98.38 93 GLY A CA 1
ATOM 746 C C . GLY A 1 93 ? 2.144 -6.342 -7.277 1.00 98.38 93 GLY A C 1
ATOM 747 O O . GLY A 1 93 ? 2.804 -5.975 -8.246 1.00 98.38 93 GLY A O 1
ATOM 748 N N . GLU A 1 94 ? 2.563 -7.302 -6.452 1.00 98.44 94 GLU A N 1
ATOM 749 C CA . GLU A 1 94 ? 3.835 -8.022 -6.604 1.00 98.44 94 GLU A CA 1
ATOM 750 C C . GLU A 1 94 ? 3.927 -8.714 -7.969 1.00 98.44 94 GLU A C 1
ATOM 752 O O . GLU A 1 94 ? 4.892 -8.510 -8.703 1.00 98.44 94 GLU A O 1
ATOM 757 N N . ALA A 1 95 ? 2.887 -9.455 -8.367 1.00 98.19 95 ALA A N 1
ATOM 758 C CA . ALA A 1 95 ? 2.850 -10.130 -9.665 1.00 98.19 95 ALA A CA 1
ATOM 759 C C . ALA A 1 95 ? 2.935 -9.143 -10.845 1.00 98.19 95 ALA A C 1
ATOM 761 O O . ALA A 1 95 ? 3.608 -9.405 -11.847 1.00 98.19 95 ALA A O 1
ATOM 762 N N . MET A 1 96 ? 2.267 -7.991 -10.735 1.00 98.00 96 MET A N 1
ATOM 763 C CA . MET A 1 96 ? 2.350 -6.930 -11.737 1.00 98.00 96 MET A CA 1
ATOM 764 C C . MET A 1 96 ? 3.753 -6.320 -11.794 1.00 98.00 96 MET A C 1
ATOM 766 O O . MET A 1 96 ? 4.264 -6.083 -12.889 1.00 98.00 96 MET A O 1
ATOM 770 N N . MET A 1 97 ? 4.390 -6.105 -10.645 1.00 98.06 97 MET A N 1
ATOM 771 C CA . MET A 1 97 ? 5.740 -5.557 -10.556 1.00 98.06 97 MET A CA 1
ATOM 772 C C . MET A 1 97 ? 6.768 -6.490 -11.200 1.00 98.06 97 MET A C 1
ATOM 774 O O . MET A 1 97 ? 7.521 -6.036 -12.057 1.00 98.06 97 MET A O 1
ATOM 778 N N . THR A 1 98 ? 6.721 -7.794 -10.912 1.00 98.19 98 THR A N 1
ATOM 779 C CA . THR A 1 98 ? 7.580 -8.796 -11.572 1.00 98.19 98 THR A CA 1
ATOM 780 C C . THR A 1 98 ? 7.389 -8.802 -13.091 1.00 98.19 98 THR A C 1
ATOM 782 O O . THR A 1 98 ? 8.352 -8.899 -13.850 1.00 98.19 98 THR A O 1
ATOM 785 N N . ARG A 1 99 ? 6.149 -8.643 -13.571 1.00 98.12 99 ARG A N 1
ATOM 786 C CA . ARG A 1 99 ? 5.875 -8.527 -15.012 1.00 98.12 99 ARG A CA 1
ATOM 787 C C . ARG A 1 99 ? 6.436 -7.236 -15.610 1.00 98.12 99 ARG A C 1
ATOM 789 O O . ARG A 1 99 ? 6.856 -7.221 -16.764 1.00 98.12 99 ARG A O 1
ATOM 796 N N . HIS A 1 100 ? 6.385 -6.131 -14.876 1.00 97.88 100 HIS A N 1
ATOM 797 C CA . HIS A 1 100 ? 6.975 -4.877 -15.334 1.00 97.88 100 HIS A CA 1
ATOM 798 C C . HIS A 1 100 ? 8.498 -4.960 -15.384 1.00 97.88 100 HIS A C 1
ATOM 800 O O . HIS A 1 100 ? 9.075 -4.521 -16.373 1.00 97.88 100 HIS A O 1
ATOM 806 N N . GLU A 1 101 ? 9.122 -5.577 -14.386 1.00 98.38 101 GLU A N 1
ATOM 807 C CA . GLU A 1 101 ? 10.562 -5.830 -14.348 1.00 98.38 101 GLU A CA 1
ATOM 808 C C . GLU A 1 101 ? 11.020 -6.650 -15.562 1.00 98.38 101 GLU A C 1
ATOM 810 O O . GLU A 1 101 ? 11.933 -6.231 -16.272 1.00 98.38 101 GLU A O 1
ATOM 815 N N . SER A 1 102 ? 10.317 -7.738 -15.904 1.00 98.25 102 SER A N 1
ATOM 816 C CA . SER A 1 102 ? 10.657 -8.536 -17.090 1.00 98.25 102 SER A CA 1
ATOM 817 C C . SER A 1 102 ? 10.536 -7.737 -18.394 1.00 98.25 102 SER A C 1
ATOM 819 O O . SER A 1 102 ? 11.398 -7.828 -19.264 1.00 98.25 102 SER A O 1
ATOM 821 N N . ARG A 1 103 ? 9.493 -6.905 -18.529 1.00 98.25 103 ARG A N 1
ATOM 822 C CA . ARG A 1 103 ? 9.293 -6.047 -19.711 1.00 98.25 103 ARG A CA 1
ATOM 823 C C . ARG A 1 103 ? 10.346 -4.950 -19.826 1.00 98.25 103 ARG A C 1
ATOM 825 O O . ARG A 1 103 ? 10.724 -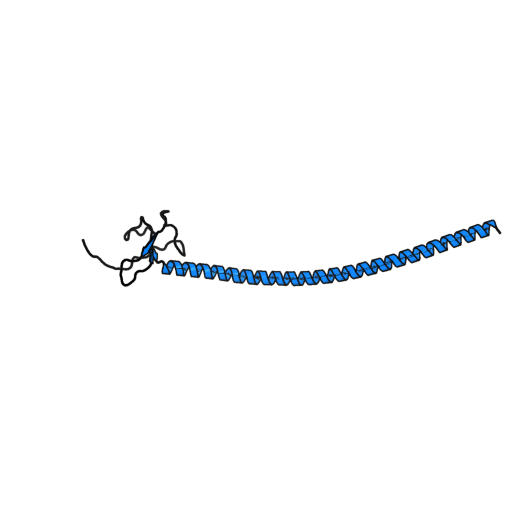4.598 -20.940 1.00 98.25 103 ARG A O 1
ATOM 832 N N . ILE A 1 104 ? 10.782 -4.388 -18.699 1.00 98.44 104 ILE A N 1
ATOM 833 C CA . ILE A 1 104 ? 11.877 -3.416 -18.669 1.00 98.44 104 ILE A CA 1
ATOM 834 C C . ILE A 1 104 ? 13.152 -4.098 -19.156 1.00 98.44 104 ILE A C 1
ATOM 836 O O . ILE A 1 104 ? 13.770 -3.593 -20.088 1.00 98.44 104 ILE A O 1
ATOM 840 N N . GLN A 1 105 ? 13.465 -5.290 -18.643 1.00 98.50 105 GLN A N 1
ATOM 841 C CA . GLN A 1 105 ? 14.644 -6.043 -19.068 1.00 98.50 105 GLN A CA 1
ATOM 842 C C . GLN A 1 105 ? 14.624 -6.382 -20.567 1.00 98.50 105 GLN A C 1
ATOM 844 O O . GLN A 1 105 ? 15.635 -6.246 -21.253 1.00 98.50 105 GLN A O 1
ATOM 849 N N . GLU A 1 106 ? 13.475 -6.802 -21.107 1.00 98.38 106 GLU A N 1
ATOM 850 C CA . GLU A 1 106 ? 13.305 -7.043 -22.547 1.00 98.38 106 GLU A CA 1
ATOM 851 C C . GLU A 1 106 ? 13.558 -5.776 -23.376 1.00 98.38 106 GLU A C 1
ATOM 853 O O . GLU A 1 106 ? 14.207 -5.829 -24.423 1.00 98.38 106 GLU A O 1
ATOM 858 N N . MET A 1 107 ? 13.062 -4.631 -22.904 1.00 98.31 107 MET A N 1
ATOM 859 C CA . MET A 1 107 ? 13.225 -3.353 -23.587 1.00 98.31 107 MET A CA 1
ATOM 860 C C . MET A 1 107 ? 14.668 -2.846 -23.524 1.00 98.31 107 MET A C 1
ATOM 862 O O . MET A 1 107 ? 15.181 -2.380 -24.538 1.00 98.31 107 MET A O 1
ATOM 866 N N . GLU A 1 108 ? 15.341 -2.995 -22.383 1.00 98.50 108 GLU A N 1
ATOM 867 C CA . GLU A 1 108 ? 16.771 -2.703 -22.228 1.00 98.50 108 GLU A CA 1
ATOM 868 C C . GLU A 1 108 ? 17.612 -3.542 -23.193 1.00 98.50 108 GLU A C 1
ATOM 870 O O . GLU A 1 108 ? 18.438 -3.003 -23.928 1.00 98.50 108 GLU A O 1
ATOM 875 N N . ASN A 1 109 ? 17.335 -4.846 -23.282 1.00 98.38 109 ASN A N 1
ATOM 876 C CA . ASN A 1 109 ? 18.029 -5.736 -24.214 1.00 98.38 109 ASN A CA 1
ATOM 877 C C . ASN A 1 109 ? 17.822 -5.300 -25.674 1.00 98.38 109 ASN A C 1
ATOM 879 O O . ASN A 1 109 ? 18.766 -5.284 -26.466 1.00 98.38 109 ASN A O 1
ATOM 883 N N . ALA A 1 110 ? 16.593 -4.917 -26.038 1.00 98.38 110 ALA A N 1
ATOM 884 C CA . ALA A 1 110 ? 16.298 -4.400 -27.370 1.00 98.38 110 ALA A CA 1
ATOM 885 C C . ALA A 1 110 ? 17.030 -3.076 -27.646 1.00 98.38 110 ALA A C 1
ATOM 887 O O . ALA A 1 110 ? 17.550 -2.890 -28.746 1.00 98.38 110 ALA A O 1
ATOM 888 N N . MET A 1 111 ? 17.106 -2.174 -26.664 1.00 98.12 111 MET A N 1
ATOM 889 C CA . MET A 1 111 ? 17.849 -0.919 -26.780 1.00 98.12 111 MET A CA 1
ATOM 890 C C . MET A 1 111 ? 19.340 -1.161 -27.018 1.00 98.12 111 MET A C 1
ATOM 892 O O . MET A 1 111 ? 19.873 -0.613 -27.982 1.00 98.12 111 MET A O 1
ATOM 896 N N . CYS A 1 112 ? 19.988 -2.027 -26.232 1.00 98.19 112 CYS A N 1
ATOM 897 C CA . CYS A 1 112 ? 21.401 -2.370 -26.431 1.00 98.19 112 CYS A CA 1
ATOM 898 C C . CYS A 1 112 ? 21.667 -2.917 -27.842 1.00 98.19 112 CYS A C 1
ATOM 900 O O . CYS A 1 112 ? 22.641 -2.532 -28.487 1.00 98.19 112 CYS A O 1
ATOM 902 N N . HIS A 1 113 ? 20.768 -3.755 -28.365 1.00 98.06 113 HIS A N 1
ATOM 903 C CA . HIS A 1 113 ? 20.870 -4.276 -29.733 1.00 98.06 113 HIS A CA 1
ATOM 904 C C . HIS A 1 113 ? 20.777 -3.179 -30.803 1.00 98.06 113 HIS A C 1
ATOM 906 O O . HIS A 1 113 ? 21.506 -3.193 -31.798 1.00 98.06 113 HIS A O 1
ATOM 912 N N . TYR A 1 114 ? 19.882 -2.204 -30.623 1.00 97.50 114 TYR A N 1
ATOM 913 C CA . TYR A 1 114 ? 19.783 -1.068 -31.542 1.00 97.50 114 TYR A CA 1
ATOM 914 C C . TYR A 1 114 ? 20.989 -0.133 -31.447 1.00 97.50 114 TYR A C 1
ATOM 916 O O . TYR A 1 114 ? 21.432 0.381 -32.478 1.00 97.50 114 TYR A O 1
ATOM 924 N N . GLU A 1 115 ? 21.536 0.081 -30.253 1.00 98.12 115 GLU A N 1
ATOM 925 C CA . GLU A 1 115 ? 22.766 0.852 -30.059 1.00 98.12 115 GLU A CA 1
ATOM 926 C C . GLU A 1 115 ? 23.950 0.201 -30.778 1.00 98.12 115 GLU A C 1
ATOM 928 O O . GLU A 1 115 ? 24.665 0.885 -31.516 1.00 98.12 115 GLU A O 1
ATOM 933 N N . GLU A 1 116 ? 24.106 -1.121 -30.660 1.00 98.06 116 GLU A N 1
ATOM 934 C CA . GLU A 1 116 ? 25.142 -1.877 -31.370 1.00 98.06 116 GLU A CA 1
ATOM 935 C C . GLU A 1 116 ? 25.008 -1.705 -32.889 1.00 98.06 116 GLU A C 1
ATOM 937 O O . GLU A 1 116 ? 25.952 -1.254 -33.546 1.00 98.06 116 GLU A O 1
ATOM 942 N N . LYS A 1 117 ? 23.812 -1.935 -33.447 1.00 97.62 117 LYS A N 1
ATOM 943 C CA . LYS A 1 117 ? 23.546 -1.726 -34.883 1.00 97.62 117 LYS A CA 1
ATOM 944 C C . LYS A 1 117 ? 23.806 -0.296 -35.342 1.00 97.62 117 LYS A C 1
ATOM 946 O O . LYS A 1 117 ? 24.329 -0.071 -36.434 1.00 97.62 117 LYS A O 1
ATOM 951 N N . THR A 1 118 ? 23.437 0.683 -34.521 1.00 97.50 118 THR A N 1
ATOM 952 C CA . THR A 1 118 ? 23.680 2.098 -34.820 1.00 97.50 118 THR A CA 1
ATOM 953 C C . THR A 1 118 ? 25.181 2.378 -34.864 1.00 97.50 118 THR A C 1
ATOM 955 O O . THR A 1 118 ? 25.658 3.043 -35.785 1.00 97.50 118 THR A O 1
ATOM 958 N N . SER A 1 119 ? 25.946 1.826 -33.920 1.00 98.12 119 SER A N 1
ATOM 959 C CA . SER A 1 119 ? 27.403 1.962 -33.879 1.00 98.12 119 SER A CA 1
ATOM 960 C C . SER A 1 119 ? 28.088 1.331 -35.099 1.00 98.12 119 SER A C 1
ATOM 962 O O . SER A 1 119 ? 29.013 1.923 -35.666 1.00 98.12 119 SER A O 1
ATOM 964 N N . GLU A 1 120 ? 27.592 0.180 -35.558 1.00 98.31 120 GLU A N 1
ATOM 965 C CA . GLU A 1 120 ? 28.085 -0.503 -36.751 1.00 98.31 120 GLU A CA 1
ATOM 966 C C . GLU A 1 120 ? 27.826 0.321 -38.017 1.00 98.31 120 GLU A C 1
ATOM 968 O O . GLU A 1 120 ? 28.765 0.603 -38.765 1.00 98.31 120 GLU A O 1
ATOM 973 N N . CYS A 1 121 ? 26.598 0.814 -38.197 1.00 97.88 121 CYS A N 1
ATOM 974 C CA . CYS A 1 121 ? 26.233 1.695 -39.309 1.00 97.88 121 CYS A CA 1
ATOM 975 C C . CYS A 1 121 ? 27.104 2.965 -39.345 1.00 97.88 121 CYS A C 1
ATOM 977 O O . CYS A 1 121 ? 27.631 3.345 -40.394 1.00 97.88 121 CYS A O 1
ATOM 979 N N . ILE A 1 122 ? 27.339 3.600 -38.189 1.00 98.31 122 ILE A N 1
ATOM 980 C CA . ILE A 1 122 ? 28.218 4.777 -38.087 1.00 98.31 122 ILE A CA 1
ATOM 981 C C . ILE A 1 122 ? 29.646 4.446 -38.550 1.00 98.31 122 ILE A C 1
ATOM 983 O O . ILE A 1 122 ? 30.284 5.260 -39.229 1.00 98.31 122 ILE A O 1
ATOM 987 N N . ARG A 1 123 ? 30.167 3.266 -38.196 1.00 98.00 123 ARG A N 1
ATOM 988 C CA . ARG A 1 123 ? 31.503 2.811 -38.606 1.00 98.00 123 ARG A CA 1
ATOM 989 C C . ARG A 1 123 ? 31.584 2.595 -40.117 1.00 98.00 123 ARG A C 1
ATOM 991 O O . ARG A 1 123 ? 32.535 3.078 -40.735 1.00 98.00 123 ARG A O 1
ATOM 998 N N . GLU A 1 124 ? 30.599 1.928 -40.711 1.00 97.94 124 GLU A N 1
ATOM 999 C CA . GLU A 1 124 ? 30.539 1.699 -42.161 1.00 97.94 124 GLU A CA 1
ATOM 1000 C C . GLU A 1 124 ? 30.451 3.013 -42.945 1.00 97.94 124 GLU A C 1
ATOM 1002 O O . GLU A 1 124 ? 31.233 3.239 -43.871 1.00 97.94 124 GLU A O 1
ATOM 1007 N N . LEU A 1 125 ? 29.580 3.934 -42.518 1.00 98.00 125 LEU A N 1
ATOM 1008 C CA . LEU A 1 125 ? 29.447 5.262 -43.124 1.00 98.00 125 LEU A CA 1
ATOM 1009 C C . LEU A 1 125 ? 30.757 6.053 -43.079 1.00 98.00 125 LEU A C 1
ATOM 1011 O O . LEU A 1 125 ? 31.112 6.730 -44.048 1.00 98.00 125 LEU A O 1
ATOM 1015 N N . ARG A 1 126 ? 31.511 5.959 -41.976 1.00 97.75 126 ARG A N 1
ATOM 1016 C CA . ARG A 1 126 ? 32.835 6.587 -41.867 1.00 97.75 126 ARG A CA 1
ATOM 1017 C C . ARG A 1 126 ? 33.820 5.994 -42.878 1.00 97.75 126 ARG A C 1
ATOM 1019 O O . ARG A 1 126 ? 34.575 6.753 -43.486 1.00 97.75 126 ARG A O 1
ATOM 1026 N N . GLY A 1 127 ? 33.785 4.678 -43.085 1.00 97.44 127 GLY A N 1
ATOM 1027 C CA . GLY A 1 127 ? 34.580 3.990 -44.106 1.00 97.44 127 GLY A CA 1
ATOM 1028 C C . GLY A 1 127 ? 34.235 4.451 -45.524 1.00 97.44 127 GLY A C 1
ATOM 1029 O O . GLY A 1 127 ? 35.122 4.858 -46.273 1.00 97.44 127 GLY A O 1
ATOM 1030 N N . ILE A 1 128 ? 32.945 4.491 -45.868 1.00 97.56 128 ILE A N 1
ATOM 1031 C CA . ILE A 1 128 ? 32.465 4.960 -47.180 1.00 97.56 128 ILE A CA 1
ATOM 1032 C C . ILE A 1 128 ? 32.867 6.419 -47.422 1.00 97.56 128 ILE A C 1
ATOM 1034 O O . ILE A 1 128 ? 33.363 6.754 -48.498 1.00 97.56 128 ILE A O 1
ATOM 1038 N N . LYS A 1 129 ? 32.719 7.290 -46.415 1.00 97.44 129 LYS A N 1
ATOM 1039 C CA . LYS A 1 129 ? 33.150 8.692 -46.503 1.00 97.44 129 LYS A CA 1
ATOM 1040 C C . LYS A 1 129 ? 34.648 8.803 -46.806 1.00 97.44 129 LYS A C 1
ATOM 1042 O O . LYS A 1 129 ? 35.027 9.630 -47.631 1.00 97.44 129 LYS A O 1
ATOM 1047 N N . ALA A 1 130 ? 35.490 7.992 -46.163 1.00 97.88 130 ALA A N 1
ATOM 1048 C CA . ALA A 1 130 ? 36.930 7.985 -46.420 1.00 97.88 130 ALA A CA 1
ATOM 1049 C C . ALA A 1 130 ? 37.248 7.550 -47.861 1.00 97.88 130 ALA A C 1
ATOM 1051 O O . ALA A 1 130 ? 38.002 8.237 -48.547 1.00 97.88 130 ALA A O 1
ATOM 1052 N N . LEU A 1 131 ? 36.610 6.478 -48.347 1.00 97.75 131 LEU A N 1
ATOM 1053 C CA . LEU A 1 131 ? 36.766 6.008 -49.728 1.00 97.75 131 LEU A CA 1
ATOM 1054 C C . LEU A 1 131 ? 36.356 7.076 -50.747 1.00 97.75 131 LEU A C 1
ATOM 1056 O O . LEU A 1 131 ? 37.099 7.336 -51.690 1.00 97.75 131 LEU A O 1
ATOM 1060 N N . PHE A 1 132 ? 35.219 7.742 -50.532 1.00 98.00 132 PHE A N 1
ATOM 1061 C CA . PHE A 1 132 ? 34.750 8.814 -51.409 1.00 98.00 132 PHE A CA 1
ATOM 1062 C C . PHE A 1 132 ? 35.759 9.967 -51.500 1.00 98.00 132 PHE A C 1
ATOM 1064 O O . PHE A 1 132 ? 36.081 10.424 -52.596 1.00 98.00 132 PHE A O 1
ATOM 1071 N N . VAL A 1 133 ? 36.318 10.400 -50.363 1.00 98.00 133 VAL A N 1
ATOM 1072 C CA . VAL A 1 133 ? 37.362 11.437 -50.334 1.00 98.00 133 VAL A CA 1
ATOM 1073 C C . VAL A 1 133 ? 38.620 10.980 -51.079 1.00 98.00 133 VAL A C 1
ATOM 1075 O O . VAL A 1 133 ? 39.155 11.748 -51.876 1.00 98.00 133 VAL A O 1
ATOM 1078 N N . CYS A 1 134 ? 39.071 9.735 -50.890 1.00 97.38 134 CYS A N 1
ATOM 1079 C CA . CYS A 1 134 ? 40.206 9.182 -51.634 1.00 97.38 134 CYS A CA 1
ATOM 1080 C C . CYS A 1 134 ? 39.962 9.193 -53.151 1.00 97.38 134 CYS A C 1
ATOM 1082 O O . CYS A 1 134 ? 40.839 9.617 -53.903 1.00 97.38 134 CYS A O 1
ATOM 1084 N N . CYS A 1 135 ? 38.773 8.785 -53.606 1.00 97.50 135 CYS A N 1
ATOM 1085 C CA . CYS A 1 135 ? 38.407 8.827 -55.023 1.00 97.50 135 CYS A CA 1
ATOM 1086 C C . CYS A 1 135 ? 38.468 10.252 -55.587 1.00 97.50 135 CYS A C 1
ATOM 1088 O O . CYS A 1 135 ? 39.048 10.453 -56.652 1.00 97.50 135 CYS A O 1
ATOM 1090 N N . LEU A 1 136 ? 37.927 11.242 -54.867 1.00 97.31 136 LEU A N 1
ATOM 1091 C CA . LEU A 1 136 ? 37.995 12.645 -55.285 1.00 97.31 136 LEU A CA 1
ATOM 1092 C C . LEU A 1 136 ? 39.444 13.124 -55.432 1.00 97.31 136 LEU A C 1
ATOM 1094 O O . LEU A 1 136 ? 39.782 13.725 -56.448 1.00 97.31 136 LEU A O 1
ATOM 1098 N N . VAL A 1 137 ? 40.314 12.817 -54.464 1.00 97.31 137 VAL A N 1
ATOM 1099 C CA . VAL A 1 137 ? 41.742 13.174 -54.530 1.00 97.31 137 VAL A CA 1
ATOM 1100 C C . VAL A 1 137 ? 42.408 12.562 -55.762 1.00 97.31 137 VAL A C 1
ATOM 1102 O O . VAL A 1 137 ? 43.091 13.273 -56.493 1.00 97.31 137 VAL A O 1
ATOM 1105 N N . MET A 1 138 ? 42.179 11.276 -56.039 1.00 96.25 138 MET A N 1
ATOM 1106 C CA . MET A 1 138 ? 42.756 10.608 -57.212 1.00 96.25 138 MET A CA 1
ATOM 1107 C C . MET A 1 138 ? 42.302 11.244 -58.532 1.00 96.25 138 MET A C 1
ATOM 1109 O O . MET A 1 138 ? 43.122 11.412 -59.432 1.00 96.25 138 MET A O 1
ATOM 1113 N N . VAL A 1 139 ? 41.030 11.643 -58.639 1.00 97.06 139 VAL A N 1
ATOM 1114 C CA . VAL A 1 139 ? 40.502 12.357 -59.816 1.00 97.06 139 VAL A CA 1
ATOM 1115 C C . VAL A 1 139 ? 41.181 13.718 -59.988 1.00 97.06 139 VAL A C 1
ATOM 1117 O O . VAL A 1 139 ? 41.597 14.053 -61.095 1.00 97.06 139 VAL A O 1
ATOM 1120 N N . PHE A 1 140 ? 41.353 14.487 -58.908 1.00 96.50 140 PHE A N 1
ATOM 1121 C CA . PHE A 1 140 ? 42.071 15.764 -58.973 1.00 96.50 140 PHE A CA 1
ATOM 1122 C C . PHE A 1 140 ? 43.533 15.588 -59.384 1.00 96.50 140 PHE A C 1
ATOM 1124 O O . PHE A 1 140 ? 44.010 16.332 -60.235 1.00 96.50 140 PHE A O 1
ATOM 1131 N N . LEU A 1 141 ? 44.235 14.595 -58.828 1.00 95.75 141 LEU A N 1
ATOM 1132 C CA . LEU A 1 141 ? 45.610 14.292 -59.229 1.00 95.75 141 LEU A CA 1
ATOM 1133 C C . LEU A 1 141 ? 45.667 13.911 -60.713 1.00 95.75 141 LEU A C 1
ATOM 1135 O O . LEU A 1 141 ? 46.486 14.457 -61.444 1.00 95.75 141 LEU A O 1
ATOM 1139 N N . TYR A 1 142 ? 44.763 13.050 -61.184 1.00 96.00 142 TYR A N 1
ATOM 1140 C CA . TYR A 1 142 ? 44.690 12.678 -62.597 1.00 96.00 142 TYR A CA 1
ATOM 1141 C C . TYR A 1 142 ? 44.534 13.901 -63.512 1.00 96.00 142 TYR A C 1
ATOM 1143 O O . TYR A 1 142 ? 45.285 14.029 -64.469 1.00 96.00 142 TYR A O 1
ATOM 1151 N N . HIS A 1 143 ? 43.641 14.839 -63.180 1.00 94.38 143 HIS A N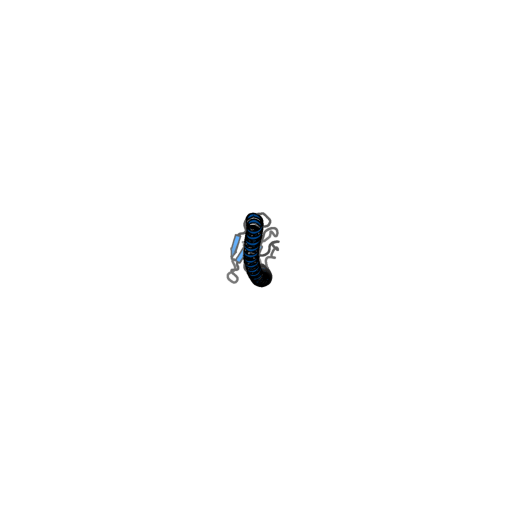 1
ATOM 1152 C CA . HIS A 1 143 ? 43.458 16.076 -63.950 1.00 94.38 143 HIS A CA 1
ATOM 1153 C C . HIS A 1 143 ? 44.644 17.052 -63.905 1.00 94.38 143 HIS A C 1
ATOM 1155 O O . HIS A 1 143 ? 44.735 17.915 -64.770 1.00 94.38 143 HIS A O 1
ATOM 1161 N N . ILE A 1 144 ? 45.515 16.971 -62.894 1.00 94.88 144 ILE A N 1
ATOM 1162 C C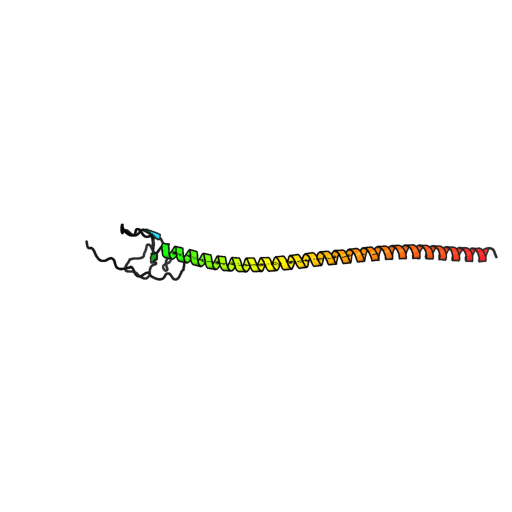A . ILE A 1 144 ? 46.712 17.822 -62.787 1.00 94.88 144 ILE A CA 1
ATOM 1163 C C . ILE A 1 144 ? 47.885 17.233 -63.583 1.00 94.88 144 ILE A C 1
ATOM 1165 O O . ILE A 1 144 ? 48.705 17.986 -64.106 1.00 94.88 144 ILE A O 1
ATOM 1169 N N . TYR A 1 145 ? 47.998 15.902 -63.634 1.00 89.19 145 TYR A N 1
ATOM 1170 C CA . TYR A 1 145 ? 49.139 15.203 -64.236 1.00 89.19 145 TYR A CA 1
ATOM 1171 C C . TYR A 1 145 ? 48.912 14.720 -65.679 1.00 89.19 145 TYR A C 1
ATOM 1173 O O . TYR A 1 145 ? 49.897 14.379 -66.336 1.00 89.19 145 TYR A O 1
ATOM 1181 N N . ALA A 1 146 ? 47.664 14.649 -66.150 1.00 80.06 146 ALA A N 1
ATOM 1182 C CA . ALA A 1 146 ? 47.299 14.312 -67.531 1.00 80.06 146 ALA A CA 1
ATOM 1183 C C . ALA A 1 146 ? 47.121 15.572 -68.387 1.00 80.06 146 ALA A C 1
ATOM 1185 O O . ALA A 1 146 ? 47.563 15.538 -69.557 1.00 80.06 146 ALA A O 1
#